Protein AF-A0A0F4NS79-F1 (afdb_monomer_lite)

Structure (mmCIF, N/CA/C/O backbone):
data_AF-A0A0F4NS79-F1
#
_entry.id   AF-A0A0F4NS79-F1
#
loop_
_atom_site.group_PDB
_atom_site.id
_atom_site.type_symbol
_atom_site.label_atom_id
_atom_site.label_alt_id
_atom_site.label_comp_id
_atom_site.label_asym_id
_atom_site.label_entity_id
_atom_site.label_seq_id
_atom_site.pdbx_PDB_ins_code
_atom_site.Cartn_x
_atom_site.Cartn_y
_atom_site.Cartn_z
_atom_site.occupancy
_atom_site.B_iso_or_equiv
_atom_site.auth_seq_id
_atom_site.auth_comp_id
_atom_site.auth_asym_id
_atom_site.auth_atom_id
_atom_site.pdbx_PDB_model_num
ATOM 1 N N . MET A 1 1 ? 14.782 31.191 -62.804 1.00 47.94 1 MET A N 1
ATOM 2 C CA . MET A 1 1 ? 14.617 31.563 -61.383 1.00 47.94 1 MET A CA 1
ATOM 3 C C . MET A 1 1 ? 13.372 30.869 -60.846 1.00 47.94 1 MET A C 1
ATOM 5 O O . MET A 1 1 ? 12.300 31.418 -61.008 1.00 47.94 1 MET A O 1
ATOM 9 N N . ASN A 1 2 ? 13.503 29.617 -60.384 1.00 48.50 2 ASN A N 1
ATOM 10 C CA . ASN A 1 2 ? 12.517 28.848 -59.584 1.00 48.50 2 ASN A CA 1
ATOM 11 C C . ASN A 1 2 ? 13.054 27.431 -59.257 1.00 48.50 2 ASN A C 1
ATOM 13 O O . ASN A 1 2 ? 12.298 26.477 -59.142 1.00 48.50 2 ASN A O 1
ATOM 17 N N . ALA A 1 3 ? 14.378 27.280 -59.140 1.00 52.72 3 ALA A N 1
ATOM 18 C CA . ALA A 1 3 ? 15.016 26.021 -58.736 1.00 52.72 3 ALA A CA 1
ATOM 19 C C . ALA A 1 3 ? 15.737 26.151 -57.381 1.00 52.72 3 ALA A C 1
ATOM 21 O O . ALA A 1 3 ? 15.906 25.169 -56.673 1.00 52.72 3 ALA A O 1
ATOM 22 N N . GLU A 1 4 ? 16.101 27.374 -56.979 1.00 49.00 4 GLU A N 1
ATOM 23 C CA . GLU A 1 4 ? 16.844 27.624 -55.736 1.00 49.00 4 GLU A CA 1
ATOM 24 C C . GLU A 1 4 ? 15.942 27.671 -54.489 1.00 49.00 4 GLU A C 1
ATOM 26 O O . GLU A 1 4 ? 16.381 27.346 -53.390 1.00 49.00 4 GLU A O 1
ATOM 31 N N . ILE A 1 5 ? 14.654 27.998 -54.656 1.00 48.66 5 ILE A N 1
ATOM 32 C CA . ILE A 1 5 ? 13.672 27.993 -53.557 1.00 48.66 5 ILE A CA 1
ATOM 33 C C . ILE A 1 5 ? 13.198 26.559 -53.250 1.00 48.66 5 ILE A C 1
ATOM 35 O O . ILE A 1 5 ? 12.925 26.238 -52.099 1.00 48.66 5 ILE A O 1
ATOM 39 N N . ILE A 1 6 ? 13.184 25.664 -54.248 1.00 48.34 6 ILE A N 1
ATOM 40 C CA . ILE A 1 6 ? 12.762 24.262 -54.071 1.00 48.34 6 ILE A CA 1
ATOM 41 C C . ILE A 1 6 ? 13.835 23.450 -53.327 1.00 48.34 6 ILE A C 1
ATOM 43 O O . ILE A 1 6 ? 13.496 22.628 -52.483 1.00 48.34 6 ILE A O 1
ATOM 47 N N . GLY A 1 7 ? 15.125 23.734 -53.549 1.00 45.41 7 GLY A N 1
ATOM 48 C CA . GLY A 1 7 ? 16.213 23.086 -52.803 1.00 45.41 7 GLY A CA 1
ATOM 49 C C . GLY A 1 7 ? 16.276 23.474 -51.320 1.00 45.41 7 GLY A C 1
ATOM 50 O O . GLY A 1 7 ? 16.777 22.702 -50.508 1.00 45.41 7 GLY A O 1
ATOM 51 N N . ARG A 1 8 ? 15.744 24.648 -50.951 1.00 47.03 8 ARG A N 1
ATOM 52 C CA . ARG A 1 8 ? 15.727 25.131 -49.561 1.00 47.03 8 ARG A CA 1
ATOM 53 C C . ARG A 1 8 ? 14.560 24.600 -48.732 1.00 47.03 8 ARG A C 1
ATOM 55 O O . ARG A 1 8 ? 14.703 24.541 -47.518 1.00 47.03 8 ARG A O 1
ATOM 62 N N . LEU A 1 9 ? 13.446 24.184 -49.348 1.00 44.66 9 LEU A N 1
ATOM 63 C CA . LEU A 1 9 ? 12.386 23.497 -48.600 1.00 44.66 9 LEU A CA 1
ATOM 64 C C . LEU A 1 9 ? 12.822 22.085 -48.199 1.00 44.66 9 LEU A C 1
ATOM 66 O O . LEU A 1 9 ? 12.659 21.728 -47.043 1.00 44.66 9 LEU A O 1
ATOM 70 N N . SER A 1 10 ? 13.435 21.309 -49.097 1.00 45.69 10 SER A N 1
ATOM 71 C CA . SER A 1 10 ? 13.824 19.922 -48.788 1.00 45.69 10 SER A CA 1
ATOM 72 C C . SER A 1 10 ? 14.936 19.796 -47.742 1.00 45.69 10 SER A C 1
ATOM 74 O O . SER A 1 10 ? 15.055 18.750 -47.123 1.00 45.69 10 SER A O 1
ATOM 76 N N . ALA A 1 11 ? 15.739 20.843 -47.533 1.00 48.69 11 ALA A N 1
ATOM 77 C CA . ALA A 1 11 ? 16.804 20.855 -46.527 1.00 48.69 11 ALA A CA 1
ATOM 78 C C . ALA A 1 11 ? 16.331 21.300 -45.130 1.00 48.69 11 ALA A C 1
ATOM 80 O O . ALA A 1 11 ? 17.112 21.250 -44.189 1.00 48.69 11 ALA A O 1
ATOM 81 N N . SER A 1 12 ? 15.081 21.760 -44.994 1.00 48.06 12 SER A N 1
ATOM 82 C CA . SER A 1 12 ? 14.551 22.311 -43.739 1.00 48.06 12 SER A CA 1
ATOM 83 C C . SER A 1 12 ? 13.579 21.371 -43.015 1.00 48.06 12 SER A C 1
ATOM 85 O O . SER A 1 12 ? 13.000 21.777 -42.014 1.00 48.06 12 SER A O 1
ATOM 87 N N . PHE A 1 13 ? 13.383 20.145 -43.517 1.00 49.94 13 PHE A N 1
ATOM 88 C CA . PHE A 1 13 ? 12.495 19.133 -42.924 1.00 49.94 13 PHE A CA 1
ATOM 89 C C . PHE A 1 13 ? 13.236 17.924 -42.324 1.00 49.94 13 PHE A C 1
ATOM 91 O O . PHE A 1 13 ? 12.576 17.003 -41.858 1.00 49.94 13 PHE A O 1
ATOM 98 N N . ASP A 1 14 ? 14.574 17.901 -42.338 1.00 49.81 14 ASP A N 1
ATOM 99 C CA . ASP A 1 14 ? 15.360 16.721 -41.927 1.00 49.81 14 ASP A CA 1
ATOM 100 C C . ASP A 1 14 ? 16.070 16.857 -40.561 1.00 49.81 14 ASP A C 1
ATOM 102 O O . ASP A 1 14 ? 16.723 15.907 -40.126 1.00 49.81 14 ASP A O 1
ATOM 106 N N . ASP A 1 15 ? 15.936 17.998 -39.868 1.00 50.78 15 ASP A N 1
ATOM 107 C CA . ASP A 1 15 ? 16.785 18.324 -38.701 1.00 50.78 15 ASP A CA 1
ATOM 108 C C . ASP A 1 15 ? 16.049 18.827 -37.438 1.00 50.78 15 ASP A C 1
ATOM 110 O O . ASP A 1 15 ? 16.691 19.223 -36.474 1.00 50.78 15 ASP A O 1
ATOM 114 N N . ASP A 1 16 ? 14.718 18.758 -37.384 1.00 50.16 16 ASP A N 1
ATOM 115 C CA . ASP A 1 16 ? 13.951 19.012 -36.152 1.00 50.16 16 ASP A CA 1
ATOM 116 C C . ASP A 1 16 ? 13.179 17.726 -35.803 1.00 50.16 16 ASP A C 1
ATOM 118 O O . ASP A 1 16 ? 12.503 17.167 -36.661 1.00 50.16 16 ASP A O 1
ATOM 122 N N . ASP A 1 17 ? 13.319 17.237 -34.566 1.00 52.06 17 ASP A N 1
ATOM 123 C CA . ASP A 1 17 ? 12.700 16.022 -33.987 1.00 52.06 17 ASP A CA 1
ATOM 124 C C . ASP A 1 17 ? 13.390 14.653 -34.171 1.00 52.06 17 ASP A C 1
ATOM 126 O O . ASP A 1 17 ? 12.767 13.603 -33.993 1.00 52.06 17 ASP A O 1
ATOM 130 N N . LYS A 1 18 ? 14.713 14.596 -34.359 1.00 54.66 18 LYS A N 1
ATOM 131 C CA . LYS A 1 18 ? 15.454 13.444 -33.804 1.00 54.66 18 LYS A CA 1
ATOM 132 C C . LYS A 1 18 ? 15.756 13.756 -32.346 1.00 54.66 18 LYS A C 1
ATOM 134 O O . LYS A 1 18 ? 16.845 14.225 -32.036 1.00 54.66 18 LYS A O 1
ATOM 139 N N . GLN A 1 19 ? 14.779 13.539 -31.460 1.00 55.34 19 GLN A N 1
ATOM 140 C CA . GLN A 1 19 ? 15.089 13.473 -30.032 1.00 55.34 19 GLN A CA 1
ATOM 141 C C . GLN A 1 19 ? 16.190 12.431 -29.864 1.00 55.34 19 GLN A C 1
ATOM 143 O O . GLN A 1 19 ? 16.008 11.259 -30.203 1.00 55.34 19 GLN A O 1
ATOM 148 N N . ASP A 1 20 ? 17.361 12.900 -29.451 1.00 60.94 20 ASP A N 1
ATOM 149 C CA . ASP A 1 20 ? 18.531 12.064 -29.312 1.00 60.94 20 ASP A CA 1
ATOM 150 C C . ASP A 1 20 ? 18.251 11.059 -28.188 1.00 60.94 20 ASP A C 1
ATOM 152 O O . ASP A 1 20 ? 18.148 11.403 -27.011 1.00 60.94 20 ASP A O 1
ATOM 156 N N . LEU A 1 21 ? 18.045 9.796 -28.568 1.00 63.62 21 LEU A N 1
ATOM 157 C CA . LEU A 1 21 ? 17.770 8.712 -27.628 1.00 63.62 21 LEU A CA 1
ATOM 158 C C . LEU A 1 21 ? 18.975 8.427 -26.709 1.00 63.62 21 LEU A C 1
ATOM 160 O O . LEU A 1 21 ? 18.857 7.569 -25.838 1.00 63.62 21 LEU A O 1
ATOM 164 N N . SER A 1 22 ? 20.119 9.111 -26.878 1.00 66.12 22 SER A N 1
ATOM 165 C CA . SER A 1 22 ? 21.273 8.992 -25.978 1.00 66.12 22 SER A CA 1
ATOM 166 C C . SER A 1 22 ? 21.039 9.561 -24.578 1.00 66.12 22 SER A C 1
ATOM 168 O O . SER A 1 22 ? 21.713 9.120 -23.650 1.00 66.12 22 SER A O 1
ATOM 170 N N . ASP A 1 23 ? 20.062 10.457 -24.397 1.00 75.44 23 ASP A N 1
ATOM 171 C CA . ASP A 1 23 ? 19.640 10.948 -23.076 1.00 75.44 23 ASP A CA 1
ATOM 172 C C . ASP A 1 23 ? 18.635 10.009 -22.379 1.00 75.44 23 ASP A C 1
ATOM 174 O O . ASP A 1 23 ? 18.301 10.204 -21.207 1.00 75.44 23 ASP A O 1
ATOM 178 N N . PHE A 1 24 ? 18.146 8.969 -23.067 1.00 84.25 24 PHE A N 1
ATOM 179 C CA . PHE A 1 24 ? 17.247 7.989 -22.463 1.00 84.25 24 PHE A CA 1
ATOM 180 C C . PHE A 1 24 ? 18.031 6.865 -21.772 1.00 84.25 24 PHE A C 1
ATOM 182 O O . PHE A 1 24 ? 18.994 6.338 -22.333 1.00 84.25 24 PHE A O 1
ATOM 189 N N . PRO A 1 25 ? 17.595 6.433 -20.574 1.00 86.19 25 PRO A N 1
ATOM 190 C CA . PRO A 1 25 ? 18.219 5.313 -19.887 1.00 86.19 25 PRO A CA 1
ATOM 191 C C . PRO A 1 25 ? 18.126 4.044 -20.735 1.00 86.19 25 PRO A C 1
ATOM 193 O O . PRO A 1 25 ? 17.107 3.756 -21.371 1.00 86.19 25 PRO A O 1
ATOM 196 N N . THR A 1 26 ? 19.180 3.237 -20.696 1.00 92.06 26 THR A N 1
ATOM 197 C CA . THR A 1 26 ? 19.175 1.913 -21.316 1.00 92.06 26 THR A CA 1
ATOM 198 C C . THR A 1 26 ? 18.095 1.025 -20.693 1.00 92.06 26 THR A C 1
ATOM 200 O O . THR A 1 26 ? 17.663 1.221 -19.557 1.00 92.06 26 THR A O 1
ATOM 203 N N . ALA A 1 27 ? 17.675 -0.026 -21.402 1.00 92.12 27 ALA A N 1
ATOM 204 C CA . ALA A 1 27 ? 16.677 -0.963 -20.880 1.00 92.12 27 ALA A CA 1
ATOM 205 C C . ALA A 1 27 ? 17.089 -1.608 -19.538 1.00 92.12 27 ALA A C 1
ATOM 207 O O . ALA A 1 27 ? 16.232 -1.940 -18.718 1.00 92.12 27 ALA A O 1
ATOM 208 N N . GLU A 1 28 ? 18.390 -1.799 -19.304 1.00 92.62 28 GLU A N 1
ATOM 209 C CA . GLU A 1 28 ? 18.909 -2.301 -18.029 1.00 92.62 28 GLU A CA 1
ATOM 210 C C . GLU A 1 28 ? 18.804 -1.249 -16.916 1.00 92.62 28 GLU A C 1
ATOM 212 O O . GLU A 1 28 ? 18.359 -1.562 -15.809 1.00 92.62 28 GLU A O 1
ATOM 217 N N . GLU A 1 29 ? 19.129 0.009 -17.217 1.00 91.62 29 GLU A N 1
ATOM 218 C CA . GLU A 1 29 ? 18.949 1.126 -16.287 1.00 91.62 29 GLU A CA 1
ATOM 219 C C . GLU A 1 29 ? 17.478 1.326 -15.932 1.00 91.62 29 GLU A C 1
ATOM 221 O O . GLU A 1 29 ? 17.160 1.419 -14.750 1.00 91.62 29 GLU A O 1
ATOM 226 N N . VAL A 1 30 ? 16.566 1.286 -16.908 1.00 92.25 30 VAL A N 1
ATOM 227 C CA . VAL A 1 30 ? 15.117 1.373 -16.664 1.00 92.25 30 VAL A CA 1
ATOM 228 C C . VAL A 1 30 ? 14.656 0.279 -15.702 1.00 92.25 30 VAL A C 1
ATOM 230 O O . VAL A 1 30 ? 13.931 0.570 -14.753 1.00 92.25 30 VAL A O 1
ATOM 233 N N . LYS A 1 31 ? 15.106 -0.970 -15.882 1.00 90.62 31 LYS A N 1
ATOM 234 C CA . LYS A 1 31 ? 14.768 -2.073 -14.963 1.00 90.62 31 LYS A CA 1
ATOM 235 C C . LYS A 1 31 ? 15.281 -1.818 -13.547 1.00 90.62 31 LYS A C 1
ATOM 237 O O . LYS A 1 31 ? 14.563 -2.068 -12.578 1.00 90.62 31 LYS A O 1
ATOM 242 N N . ASN A 1 32 ? 16.504 -1.311 -13.415 1.00 92.19 32 ASN A N 1
ATOM 243 C CA . ASN A 1 32 ? 17.083 -0.981 -12.116 1.00 92.19 32 ASN A CA 1
ATOM 244 C C . ASN A 1 32 ? 16.358 0.188 -11.441 1.00 92.19 32 ASN A C 1
ATOM 246 O O . ASN A 1 32 ? 16.041 0.092 -10.255 1.00 92.19 32 ASN A O 1
ATOM 250 N N . ILE A 1 33 ? 16.046 1.247 -12.192 1.00 91.88 33 ILE A N 1
ATOM 251 C CA . ILE A 1 33 ? 15.261 2.392 -11.722 1.00 91.88 33 ILE A CA 1
ATOM 252 C C . ILE A 1 33 ? 13.888 1.908 -11.261 1.00 91.88 33 ILE A C 1
ATOM 254 O O . ILE A 1 33 ? 13.516 2.168 -10.122 1.00 91.88 33 ILE A O 1
ATOM 258 N N . ALA A 1 34 ? 13.177 1.136 -12.085 1.00 90.62 34 ALA A N 1
ATOM 259 C CA . ALA A 1 34 ? 11.860 0.603 -11.750 1.00 90.62 34 ALA A CA 1
ATOM 260 C C . ALA A 1 34 ? 11.887 -0.225 -10.457 1.00 90.62 34 ALA A C 1
ATOM 262 O O . ALA A 1 34 ? 11.038 -0.036 -9.590 1.00 90.62 34 ALA A O 1
ATOM 263 N N . ARG A 1 35 ? 12.891 -1.094 -10.279 1.00 89.50 35 ARG A N 1
ATOM 264 C CA . ARG A 1 35 ? 13.056 -1.887 -9.051 1.00 89.50 35 ARG A CA 1
ATOM 265 C C . ARG A 1 35 ? 13.238 -1.006 -7.812 1.00 89.50 35 ARG A C 1
ATOM 267 O O . ARG A 1 35 ? 12.605 -1.257 -6.792 1.00 89.50 35 ARG A O 1
ATOM 274 N N . VAL A 1 36 ? 14.099 0.010 -7.890 1.00 92.31 36 VAL A N 1
ATOM 275 C CA . VAL A 1 36 ? 14.351 0.937 -6.772 1.00 92.31 36 VAL A CA 1
ATOM 276 C C . VAL A 1 36 ? 13.119 1.790 -6.478 1.00 92.31 36 VAL A C 1
ATOM 278 O O . VAL A 1 36 ? 12.777 1.996 -5.318 1.00 92.31 36 VAL A O 1
ATOM 281 N N . VAL A 1 37 ? 12.434 2.271 -7.514 1.00 92.25 37 VAL A N 1
ATOM 282 C CA . VAL A 1 37 ? 11.219 3.079 -7.371 1.00 92.25 37 VAL A CA 1
ATOM 283 C C . VAL A 1 37 ? 10.104 2.268 -6.715 1.00 92.25 37 VAL A C 1
ATOM 285 O O . VAL A 1 37 ? 9.488 2.772 -5.786 1.00 92.25 37 VAL A O 1
ATOM 288 N N . LYS A 1 38 ? 9.900 1.001 -7.093 1.00 92.38 38 LYS A N 1
ATOM 289 C CA . LYS A 1 38 ? 8.896 0.123 -6.460 1.00 92.38 38 LYS A CA 1
ATOM 290 C C . LYS A 1 38 ? 9.129 -0.055 -4.962 1.00 92.38 38 LYS A C 1
ATOM 292 O O . LYS A 1 38 ? 8.183 0.009 -4.186 1.00 92.38 38 LYS A O 1
ATOM 297 N N . GLN A 1 39 ? 10.388 -0.195 -4.544 1.00 93.00 39 GLN A N 1
ATOM 298 C CA . GLN A 1 39 ? 10.731 -0.223 -3.121 1.00 93.00 39 GLN A CA 1
ATOM 299 C C . GLN A 1 39 ? 10.350 1.092 -2.422 1.00 93.00 39 GLN A C 1
ATOM 301 O O . GLN A 1 39 ? 9.722 1.062 -1.368 1.00 93.00 39 GLN A O 1
ATOM 306 N N . LYS A 1 40 ? 10.655 2.237 -3.041 1.00 94.88 40 LYS A N 1
ATOM 307 C CA . LYS A 1 40 ? 10.288 3.553 -2.500 1.00 94.88 40 LYS A CA 1
ATOM 308 C C . LYS A 1 40 ? 8.779 3.780 -2.436 1.00 94.88 40 LYS A C 1
ATOM 310 O O . LYS A 1 40 ? 8.322 4.441 -1.513 1.00 94.88 40 LYS A O 1
ATOM 315 N N . ILE A 1 41 ? 8.016 3.253 -3.395 1.00 96.19 41 ILE A N 1
ATOM 316 C CA . ILE A 1 41 ? 6.548 3.313 -3.373 1.00 96.19 41 ILE A CA 1
ATOM 317 C C . ILE A 1 41 ? 6.020 2.544 -2.159 1.00 96.19 41 ILE A C 1
ATOM 319 O O . ILE A 1 41 ? 5.200 3.078 -1.420 1.00 96.19 41 ILE A O 1
ATOM 323 N N . ALA A 1 42 ? 6.531 1.336 -1.899 1.00 96.62 42 ALA A N 1
ATOM 324 C CA . ALA A 1 42 ? 6.133 0.561 -0.723 1.00 96.62 42 ALA A CA 1
ATOM 325 C C . ALA A 1 42 ? 6.417 1.316 0.592 1.00 96.62 42 ALA A C 1
ATOM 327 O O . ALA A 1 42 ? 5.565 1.363 1.480 1.00 96.62 42 ALA A O 1
ATOM 328 N N . GLU A 1 43 ? 7.586 1.958 0.700 1.00 97.12 43 GLU A N 1
ATOM 329 C CA . GLU A 1 43 ? 7.938 2.815 1.843 1.00 97.12 43 GLU A CA 1
ATOM 330 C C . GLU A 1 43 ? 6.992 4.024 1.968 1.00 97.12 43 GLU A C 1
ATOM 332 O O . GLU A 1 43 ? 6.483 4.301 3.053 1.00 97.12 43 GLU A O 1
ATOM 337 N N . ALA A 1 44 ? 6.689 4.702 0.858 1.00 97.44 44 ALA A N 1
ATOM 338 C CA . ALA A 1 44 ? 5.799 5.861 0.842 1.00 97.44 44 ALA A CA 1
ATOM 339 C C . ALA A 1 44 ? 4.355 5.507 1.237 1.00 97.44 44 ALA A C 1
ATOM 341 O O . ALA A 1 44 ? 3.737 6.233 2.016 1.00 97.44 44 ALA A O 1
ATOM 342 N N . ILE A 1 45 ? 3.830 4.371 0.766 1.00 98.06 45 ILE A N 1
ATOM 343 C CA . ILE A 1 45 ? 2.511 3.863 1.170 1.00 98.06 45 ILE A CA 1
ATOM 344 C C . ILE A 1 45 ? 2.482 3.595 2.674 1.00 98.06 45 ILE A C 1
ATOM 346 O O . ILE A 1 45 ? 1.506 3.933 3.350 1.00 98.06 45 ILE A O 1
ATOM 350 N N . TYR A 1 46 ? 3.548 3.009 3.221 1.00 97.81 46 TYR A N 1
ATOM 351 C CA . TYR A 1 46 ? 3.644 2.755 4.653 1.00 97.81 46 TYR A CA 1
ATOM 352 C C . TYR A 1 46 ? 3.608 4.059 5.465 1.00 97.81 46 TYR A C 1
ATOM 354 O O . TYR A 1 46 ? 2.819 4.182 6.407 1.00 97.81 46 TYR A O 1
ATOM 362 N N . ASP A 1 47 ? 4.395 5.064 5.076 1.00 97.81 47 ASP A N 1
ATOM 363 C CA . ASP A 1 47 ? 4.399 6.374 5.736 1.00 97.81 47 ASP A CA 1
ATOM 364 C C . ASP A 1 47 ? 3.031 7.071 5.650 1.00 97.81 47 ASP A C 1
ATOM 366 O O . ASP A 1 47 ? 2.517 7.557 6.666 1.00 97.81 47 ASP A O 1
ATOM 370 N N . LEU A 1 48 ? 2.394 7.049 4.474 1.00 97.62 48 LEU A N 1
ATOM 371 C CA . LEU A 1 48 ? 1.053 7.598 4.256 1.00 97.62 48 LEU A CA 1
ATOM 372 C C . LEU A 1 48 ? 0.000 6.906 5.131 1.00 97.62 48 LEU A C 1
ATOM 374 O O . LEU A 1 48 ? -0.878 7.553 5.712 1.00 97.62 48 LEU A O 1
ATOM 378 N N . THR A 1 49 ? 0.114 5.589 5.284 1.00 97.81 49 THR A N 1
ATOM 379 C CA . THR A 1 49 ? -0.753 4.789 6.155 1.00 97.81 49 THR A CA 1
ATOM 380 C C .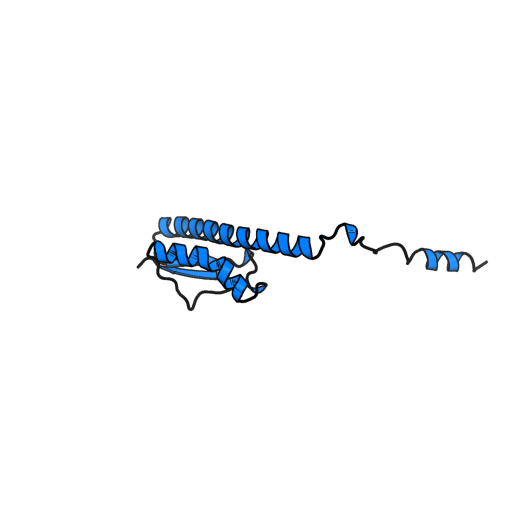 THR A 1 49 ? -0.623 5.230 7.606 1.00 97.81 49 THR A C 1
ATOM 382 O O . THR A 1 49 ? -1.631 5.458 8.281 1.00 97.81 49 THR A O 1
ATOM 385 N N . LEU A 1 50 ? 0.607 5.409 8.096 1.00 96.75 50 LEU A N 1
ATOM 386 C CA . LEU A 1 50 ? 0.851 5.878 9.459 1.00 96.75 50 LEU A CA 1
ATOM 387 C C . LEU A 1 50 ? 0.343 7.304 9.680 1.00 96.75 50 LEU A C 1
ATOM 389 O O . LEU A 1 50 ? -0.194 7.601 10.751 1.00 96.75 50 LEU A O 1
ATOM 393 N N . GLU A 1 51 ? 0.496 8.192 8.700 1.00 97.00 51 GLU A N 1
ATOM 394 C CA . GLU A 1 51 ? -0.056 9.544 8.772 1.00 97.00 51 GLU A CA 1
ATOM 395 C C . GLU A 1 51 ? -1.587 9.518 8.859 1.00 97.00 51 GLU A C 1
ATOM 397 O O . GLU A 1 51 ? -2.174 10.133 9.760 1.00 97.00 51 GLU A O 1
ATOM 402 N N . THR A 1 52 ? -2.223 8.750 7.976 1.00 95.69 52 THR A N 1
ATOM 403 C CA . THR A 1 52 ? -3.678 8.576 7.918 1.00 95.69 52 THR A CA 1
ATOM 404 C C . THR A 1 52 ? -4.211 8.044 9.241 1.00 95.69 52 THR A C 1
ATOM 406 O O . THR A 1 52 ? -5.127 8.622 9.829 1.00 95.69 52 THR A O 1
ATOM 409 N N . LEU A 1 53 ? -3.573 7.006 9.772 1.00 95.44 53 LEU A N 1
ATOM 410 C CA . LEU A 1 53 ? -3.890 6.399 11.056 1.00 95.44 53 LEU A CA 1
ATOM 411 C C . LEU A 1 53 ? -3.762 7.413 12.199 1.00 95.44 53 LEU A C 1
ATOM 413 O O . LEU A 1 53 ? -4.703 7.599 12.968 1.00 95.44 53 LEU A O 1
ATOM 417 N N . ARG A 1 54 ? -2.651 8.156 12.284 1.00 95.56 54 ARG A N 1
ATOM 418 C CA . ARG A 1 54 ? -2.457 9.197 13.313 1.00 95.56 54 ARG A CA 1
ATOM 419 C C . ARG A 1 54 ? -3.529 10.281 13.246 1.00 95.56 54 ARG A C 1
ATOM 421 O O . ARG A 1 54 ? -3.972 10.760 14.290 1.00 95.56 54 ARG A O 1
ATOM 428 N N . LYS A 1 55 ? -3.923 10.700 12.043 1.00 96.31 55 LYS A N 1
ATOM 429 C CA . LYS A 1 55 ? -4.964 11.713 11.834 1.00 96.31 55 LYS A CA 1
ATOM 430 C C . LYS A 1 55 ? -6.336 11.194 12.265 1.00 96.31 55 LYS A C 1
ATOM 432 O O . LYS A 1 55 ? -7.027 11.874 13.014 1.00 96.31 55 LYS A O 1
ATOM 437 N N . GLN A 1 56 ? -6.699 9.991 11.835 1.00 96.19 56 GLN A N 1
ATOM 438 C CA . GLN A 1 56 ? -7.991 9.355 12.104 1.00 96.19 56 GLN A CA 1
ATOM 439 C C . GLN A 1 56 ? -8.157 8.992 13.591 1.00 96.19 56 GLN A C 1
ATOM 441 O O . GLN A 1 56 ? -9.197 9.282 14.181 1.00 96.19 56 GLN A O 1
ATOM 446 N N . ILE A 1 57 ? -7.105 8.482 14.247 1.00 95.31 57 ILE A N 1
ATOM 447 C CA . ILE A 1 57 ? -7.114 8.196 15.694 1.00 95.31 57 ILE A CA 1
ATOM 448 C C . ILE A 1 57 ? -7.349 9.466 16.512 1.00 95.31 57 ILE A C 1
ATOM 450 O O . ILE A 1 57 ? -8.129 9.450 17.462 1.00 95.31 57 ILE A O 1
ATOM 454 N N . LYS A 1 58 ? -6.726 10.594 16.142 1.00 95.69 58 LYS A N 1
ATOM 455 C CA . LYS A 1 58 ? -6.951 11.884 16.825 1.00 95.69 58 LYS A CA 1
ATOM 456 C C . LYS A 1 58 ? -8.407 12.350 16.759 1.00 95.69 58 LYS A C 1
ATOM 458 O O . LYS A 1 58 ? -8.819 13.145 17.598 1.00 95.69 58 LYS A O 1
ATOM 463 N N . LEU A 1 59 ? -9.165 11.868 15.778 1.00 95.06 59 LEU A N 1
ATOM 464 C CA . LEU A 1 59 ? -10.588 12.149 15.605 1.00 95.06 59 LEU A CA 1
ATOM 465 C C . LEU A 1 59 ? -11.489 11.091 16.271 1.00 95.06 59 LEU A C 1
ATOM 467 O O . LEU A 1 59 ? -12.707 11.240 16.255 1.00 95.06 59 LEU A O 1
ATOM 471 N N . GLY A 1 60 ? -10.912 10.050 16.882 1.00 94.88 60 GLY A N 1
ATOM 472 C CA . GLY A 1 60 ? -11.647 8.970 17.543 1.00 94.88 60 GLY A CA 1
ATOM 473 C C . GLY A 1 60 ? -12.160 7.881 16.597 1.00 94.88 60 GLY A C 1
ATOM 474 O O . GLY A 1 60 ? -13.037 7.113 16.985 1.00 94.88 60 GLY A O 1
ATOM 475 N N . HIS A 1 61 ? -11.647 7.806 15.365 1.00 96.25 61 HIS A N 1
ATOM 476 C CA . HIS A 1 61 ? -12.016 6.749 14.425 1.00 96.25 61 HIS A CA 1
ATOM 477 C C . HIS A 1 61 ? -11.267 5.442 14.718 1.00 96.25 61 HIS A C 1
ATOM 479 O O . HIS A 1 61 ? -10.078 5.453 15.035 1.00 96.25 61 HIS A O 1
ATOM 485 N N . THR A 1 62 ? -11.970 4.318 14.565 1.00 95.50 62 THR A N 1
ATOM 486 C CA . THR A 1 62 ? -11.424 2.951 14.659 1.00 95.50 62 THR A CA 1
ATOM 487 C C . THR A 1 62 ? -11.377 2.236 13.310 1.00 95.50 62 THR A C 1
ATOM 489 O O . THR A 1 62 ? -10.797 1.161 13.210 1.00 95.50 62 THR A O 1
ATOM 492 N N . ARG A 1 63 ? -11.968 2.837 12.271 1.00 96.25 63 ARG A N 1
ATOM 493 C CA . ARG A 1 63 ? -11.959 2.353 10.888 1.00 96.25 63 ARG A CA 1
ATOM 494 C C . ARG A 1 63 ? -11.172 3.315 10.023 1.00 96.25 63 ARG A C 1
ATOM 496 O O . ARG A 1 63 ? -11.344 4.528 10.139 1.00 96.25 63 ARG A O 1
ATOM 503 N N . PHE A 1 64 ? -10.351 2.765 9.145 1.00 96.69 64 PHE A N 1
ATOM 504 C CA . PHE A 1 64 ? -9.380 3.508 8.364 1.00 96.69 64 PHE A CA 1
ATOM 505 C C . PHE A 1 64 ? -9.504 3.130 6.893 1.00 96.69 64 PHE A C 1
ATOM 507 O O . PHE A 1 64 ? -9.715 1.967 6.555 1.00 96.69 64 PHE A O 1
ATOM 514 N N . PHE A 1 65 ? -9.351 4.133 6.036 1.00 96.56 65 PHE A N 1
ATOM 515 C CA . PHE A 1 65 ? -9.226 3.984 4.593 1.00 96.56 65 PHE A CA 1
ATOM 516 C C . PHE A 1 65 ? -8.036 4.829 4.161 1.00 96.56 65 PHE A C 1
ATOM 518 O O . PHE A 1 65 ? -7.965 6.010 4.516 1.00 96.56 65 PHE A O 1
ATOM 525 N N . VAL A 1 66 ? -7.095 4.209 3.460 1.00 97.75 66 VAL A N 1
ATOM 526 C CA . VAL A 1 66 ? -5.900 4.867 2.932 1.00 97.75 66 VAL A CA 1
ATOM 527 C C . VAL A 1 66 ? -6.090 5.004 1.434 1.00 97.75 66 VAL A C 1
ATOM 529 O O . VAL A 1 66 ? -6.298 4.004 0.751 1.00 97.75 66 VAL A O 1
ATOM 532 N N . ASP A 1 67 ? -6.053 6.243 0.956 1.00 97.31 67 ASP A N 1
ATOM 533 C CA . ASP A 1 67 ? -6.014 6.558 -0.469 1.00 97.31 67 ASP A CA 1
ATOM 534 C C . ASP A 1 67 ? -4.567 6.422 -0.950 1.00 97.31 67 ASP A C 1
ATOM 536 O O . ASP A 1 67 ? -3.666 6.995 -0.345 1.00 97.31 67 ASP A O 1
ATOM 540 N N . VAL A 1 68 ? -4.345 5.615 -1.981 1.00 97.19 68 VAL A N 1
ATOM 541 C CA . VAL A 1 68 ? -3.042 5.366 -2.617 1.00 97.19 68 VAL A CA 1
ATOM 542 C C . VAL A 1 68 ? -3.091 5.643 -4.123 1.00 97.19 68 VAL A C 1
ATOM 544 O O . VAL A 1 68 ? -2.171 5.270 -4.850 1.00 97.19 68 VAL A O 1
ATOM 547 N N . SER A 1 69 ? -4.138 6.327 -4.593 1.00 96.12 69 SER A N 1
ATOM 548 C CA . SER A 1 69 ? -4.375 6.612 -6.014 1.00 96.12 69 SER A CA 1
ATOM 549 C C . SER A 1 69 ? -3.233 7.406 -6.664 1.00 96.12 69 SER A C 1
ATOM 551 O O . SER A 1 69 ? -2.934 7.237 -7.845 1.00 96.12 69 SER A O 1
ATOM 553 N N . GLU A 1 70 ? -2.510 8.216 -5.882 1.00 94.62 70 GLU A N 1
ATOM 554 C CA . GLU A 1 70 ? -1.336 8.961 -6.351 1.00 94.62 70 GLU A CA 1
ATOM 555 C C . GLU A 1 70 ? -0.178 8.068 -6.831 1.00 94.62 70 GLU A C 1
ATOM 557 O O . GLU A 1 70 ? 0.652 8.519 -7.622 1.00 94.62 70 GLU A O 1
ATOM 562 N N . PHE A 1 71 ? -0.123 6.806 -6.390 1.00 95.00 71 PHE A N 1
ATOM 563 C CA . PHE A 1 71 ? 0.936 5.864 -6.762 1.00 95.00 71 PHE A CA 1
ATOM 564 C C . PHE A 1 71 ? 0.642 5.084 -8.047 1.00 95.00 71 PHE A C 1
ATOM 566 O O . PHE A 1 71 ? 1.520 4.353 -8.507 1.00 95.00 71 PHE A O 1
ATOM 573 N N . GLN A 1 72 ? -0.552 5.250 -8.627 1.00 94.44 72 GLN A N 1
ATOM 574 C CA . GLN A 1 72 ? -0.977 4.626 -9.885 1.00 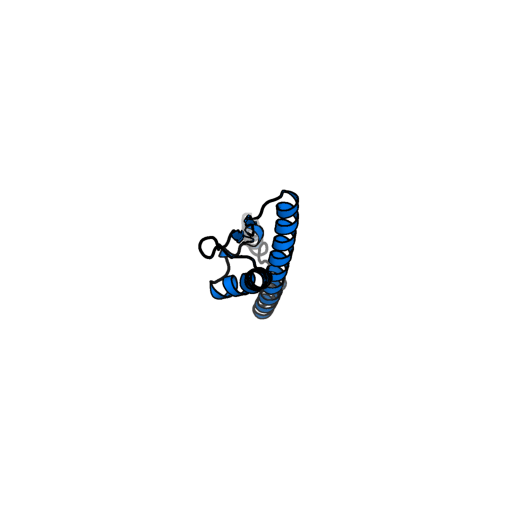94.44 72 GLN A CA 1
ATOM 575 C C . GLN A 1 72 ? -0.705 3.112 -9.929 1.00 94.44 72 GLN A C 1
ATOM 577 O O . GLN A 1 72 ? -0.079 2.589 -10.860 1.00 94.44 72 GLN A O 1
ATOM 582 N N . LEU A 1 73 ? -1.113 2.400 -8.874 1.00 95.25 73 LEU A N 1
ATOM 583 C CA . LEU A 1 73 ? -0.806 0.979 -8.708 1.00 95.25 73 LEU A CA 1
ATOM 584 C C . LEU A 1 73 ? -1.492 0.093 -9.761 1.00 95.25 73 LEU A C 1
ATOM 586 O O . LEU A 1 73 ? -1.059 -1.036 -9.969 1.00 95.25 73 LEU A O 1
ATOM 590 N N . GLU A 1 74 ? -2.497 0.604 -10.475 1.00 94.75 74 GLU A N 1
ATOM 591 C CA . GLU A 1 74 ? -3.162 -0.059 -11.602 1.00 94.75 74 GLU A CA 1
ATOM 592 C C . GLU A 1 74 ? -2.236 -0.301 -12.804 1.00 94.75 74 GLU A C 1
ATOM 594 O O . GLU A 1 74 ? -2.566 -1.081 -13.697 1.00 94.75 74 GLU A O 1
ATOM 599 N N . LEU A 1 75 ? -1.083 0.374 -12.845 1.00 93.81 75 LEU A N 1
ATOM 600 C CA . LEU A 1 75 ? -0.058 0.182 -13.871 1.00 93.81 75 LEU A CA 1
ATOM 601 C C . LEU A 1 75 ? 0.890 -0.986 -13.559 1.00 93.81 75 LEU A C 1
ATOM 603 O O . LEU A 1 75 ? 1.714 -1.343 -14.405 1.00 93.81 75 LEU A O 1
ATOM 607 N N . LEU A 1 76 ? 0.815 -1.550 -12.352 1.00 94.44 76 LEU A N 1
ATOM 608 C CA . LEU A 1 76 ? 1.591 -2.714 -11.938 1.00 94.44 76 LEU A CA 1
ATOM 609 C C . LEU A 1 76 ? 0.867 -4.003 -12.332 1.00 94.44 76 LEU A C 1
ATOM 611 O O . LEU A 1 76 ? -0.361 -4.055 -12.358 1.00 94.44 76 LEU A O 1
ATOM 615 N N . ASP A 1 77 ? 1.628 -5.059 -12.619 1.00 95.31 77 ASP A N 1
ATOM 616 C CA . ASP A 1 77 ? 1.035 -6.395 -12.674 1.00 95.31 77 ASP A CA 1
ATOM 617 C C . ASP A 1 77 ? 0.675 -6.891 -11.267 1.00 95.31 77 ASP A C 1
ATOM 619 O O . ASP A 1 77 ? 1.222 -6.407 -10.274 1.00 95.31 77 ASP A O 1
ATOM 623 N N . ASP A 1 78 ? -0.217 -7.879 -11.183 1.00 93.81 78 ASP A N 1
ATOM 624 C CA . ASP A 1 78 ? -0.739 -8.403 -9.915 1.00 93.81 78 ASP A CA 1
ATOM 625 C C . ASP A 1 78 ? 0.373 -8.766 -8.913 1.00 93.81 78 ASP A C 1
ATOM 627 O O . ASP A 1 78 ? 0.301 -8.416 -7.737 1.00 93.81 78 ASP A O 1
ATOM 631 N N . ALA A 1 79 ? 1.461 -9.398 -9.372 1.00 94.88 79 ALA A N 1
ATOM 632 C CA . ALA A 1 79 ? 2.543 -9.807 -8.480 1.00 94.88 79 ALA A CA 1
ATOM 633 C C . ALA A 1 79 ? 3.361 -8.612 -7.966 1.00 94.88 79 ALA A C 1
ATOM 635 O O . ALA A 1 79 ? 3.967 -8.677 -6.893 1.00 94.88 79 ALA A O 1
ATOM 636 N N . GLU A 1 80 ? 3.436 -7.532 -8.736 1.00 94.44 80 GLU A N 1
ATOM 637 C CA . GLU A 1 80 ? 4.087 -6.290 -8.332 1.00 94.44 80 GLU A CA 1
ATOM 638 C C . GLU A 1 80 ? 3.204 -5.451 -7.416 1.00 94.44 80 GLU A C 1
ATOM 640 O O . GLU A 1 80 ? 3.715 -4.906 -6.436 1.00 94.44 80 GLU A O 1
ATOM 645 N N . PHE A 1 81 ? 1.900 -5.411 -7.688 1.00 95.75 81 PHE A N 1
ATOM 646 C CA . PHE A 1 81 ? 0.890 -4.824 -6.816 1.00 95.75 81 PHE A CA 1
ATOM 647 C C . PHE A 1 81 ? 0.953 -5.439 -5.413 1.00 95.75 81 PHE A C 1
ATOM 649 O O . PHE A 1 81 ? 1.162 -4.722 -4.429 1.00 95.75 81 PHE A O 1
ATOM 656 N N . ASP A 1 82 ? 0.893 -6.772 -5.331 1.00 94.81 82 ASP A N 1
ATOM 657 C CA . ASP A 1 82 ? 0.970 -7.503 -4.065 1.00 94.81 82 ASP A CA 1
ATOM 658 C C . ASP A 1 82 ? 2.273 -7.193 -3.321 1.00 94.81 82 ASP A C 1
ATOM 660 O O . ASP A 1 82 ? 2.256 -6.851 -2.141 1.00 94.81 82 ASP A O 1
ATOM 664 N N . ARG A 1 83 ? 3.421 -7.225 -4.011 1.00 95.12 83 ARG A N 1
ATOM 665 C CA . ARG A 1 83 ? 4.734 -6.942 -3.397 1.00 95.12 83 ARG A CA 1
ATOM 666 C C . ARG A 1 83 ? 4.854 -5.538 -2.817 1.00 95.12 83 ARG A C 1
ATOM 668 O O . ARG A 1 83 ? 5.607 -5.346 -1.864 1.00 95.12 83 ARG A O 1
ATOM 675 N N . VAL A 1 84 ? 4.190 -4.557 -3.420 1.00 96.31 84 VAL A N 1
ATOM 676 C CA . VAL A 1 84 ? 4.245 -3.161 -2.976 1.00 96.31 84 VAL A CA 1
ATOM 677 C C . VAL A 1 84 ? 3.365 -2.942 -1.741 1.00 96.31 84 VAL A C 1
ATOM 679 O O . VAL A 1 84 ? 3.771 -2.216 -0.833 1.00 96.31 84 VAL A O 1
ATOM 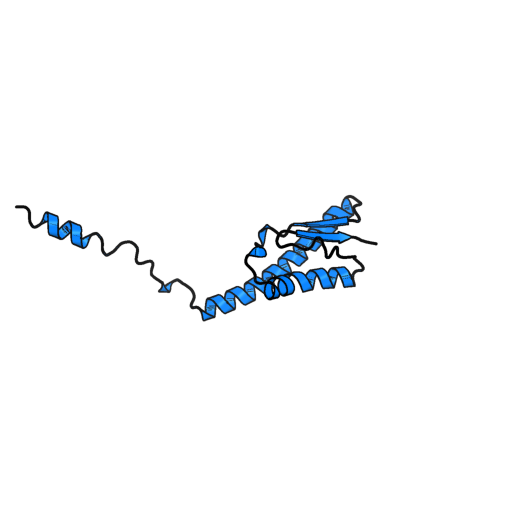682 N N . LEU A 1 85 ? 2.199 -3.592 -1.663 1.00 96.44 85 LEU A N 1
ATOM 683 C CA . LEU A 1 85 ? 1.263 -3.440 -0.541 1.00 96.44 85 LEU A CA 1
ATOM 684 C C . LEU A 1 85 ? 1.529 -4.387 0.635 1.00 96.44 85 LEU A C 1
ATOM 686 O O . LEU A 1 85 ? 1.296 -4.007 1.788 1.00 96.44 85 LEU A O 1
ATOM 690 N N . GLU A 1 86 ? 2.030 -5.596 0.375 1.00 96.31 86 GLU A N 1
ATOM 691 C CA . GLU A 1 86 ? 2.242 -6.651 1.374 1.00 96.31 86 GLU A CA 1
ATOM 692 C C . GLU A 1 86 ? 3.004 -6.179 2.625 1.00 96.31 86 GLU A C 1
ATOM 694 O O . GLU A 1 86 ? 2.553 -6.513 3.727 1.00 96.31 86 GLU A O 1
ATOM 699 N N . PRO A 1 87 ? 4.092 -5.381 2.539 1.00 96.94 87 PRO A N 1
ATOM 700 C CA . PRO A 1 87 ? 4.804 -4.918 3.729 1.00 96.94 87 PRO A CA 1
ATOM 701 C C . PRO A 1 87 ? 3.906 -4.114 4.677 1.00 96.94 87 PRO A C 1
ATOM 703 O O . PRO A 1 87 ? 3.935 -4.318 5.893 1.00 96.94 87 PRO A O 1
ATOM 706 N N . THR A 1 88 ? 3.066 -3.239 4.121 1.00 97.94 88 THR A N 1
ATOM 707 C CA . THR A 1 88 ? 2.142 -2.393 4.887 1.00 97.94 88 THR A CA 1
ATOM 708 C C . THR A 1 88 ? 1.019 -3.224 5.497 1.00 97.94 88 THR A C 1
ATOM 710 O O . THR A 1 88 ? 0.767 -3.128 6.700 1.00 97.94 88 THR A O 1
ATOM 713 N N . LEU A 1 89 ? 0.383 -4.092 4.705 1.00 97.88 89 LEU A N 1
ATOM 714 C CA . LEU A 1 89 ? -0.712 -4.946 5.178 1.00 97.88 89 LEU A CA 1
ATOM 715 C C . LEU A 1 89 ? -0.239 -5.944 6.239 1.00 97.88 89 LEU A C 1
ATOM 717 O O . LEU A 1 89 ? -0.911 -6.135 7.253 1.00 97.88 89 LEU A O 1
ATOM 721 N N . THR A 1 90 ? 0.941 -6.536 6.049 1.00 97.88 90 THR A N 1
ATOM 722 C CA . THR A 1 90 ? 1.572 -7.419 7.036 1.00 97.88 90 THR A CA 1
ATOM 723 C C . THR A 1 90 ? 1.815 -6.666 8.329 1.00 97.88 90 THR A C 1
ATOM 725 O O . THR A 1 90 ? 1.432 -7.145 9.396 1.00 97.88 90 THR A O 1
ATOM 728 N N . LYS A 1 91 ? 2.373 -5.451 8.253 1.00 97.56 91 LYS A N 1
ATOM 729 C CA . LYS A 1 91 ? 2.656 -4.671 9.455 1.00 97.56 91 LYS A CA 1
ATOM 730 C C . LYS A 1 91 ? 1.393 -4.288 10.221 1.00 97.56 91 LYS A C 1
ATOM 732 O O . LYS A 1 91 ? 1.386 -4.325 11.449 1.00 97.56 91 LYS A O 1
ATOM 737 N N . LEU A 1 92 ? 0.319 -3.947 9.515 1.00 97.44 92 LEU A N 1
ATOM 738 C CA . LEU A 1 92 ? -0.984 -3.680 10.121 1.00 97.44 92 LEU A CA 1
ATOM 739 C C . LEU A 1 92 ? -1.543 -4.927 10.824 1.00 97.44 92 LEU A C 1
ATOM 741 O O . LEU A 1 92 ? -1.940 -4.834 11.985 1.00 97.44 92 LEU A O 1
ATOM 745 N N . LYS A 1 93 ? -1.486 -6.101 10.180 1.00 97.06 93 LYS A N 1
ATOM 746 C CA . LYS A 1 93 ? -1.886 -7.382 10.791 1.00 97.06 93 LYS A CA 1
ATOM 747 C C . LYS A 1 93 ? -1.057 -7.690 12.050 1.00 97.06 93 LYS A C 1
ATOM 749 O O . LYS A 1 93 ? -1.623 -8.046 13.079 1.00 97.06 93 LYS A O 1
ATOM 754 N N . GLU A 1 94 ? 0.264 -7.484 12.017 1.00 97.25 94 GLU A N 1
ATOM 755 C CA . GLU A 1 94 ? 1.149 -7.652 13.188 1.00 97.25 94 GLU A CA 1
ATOM 756 C C . GLU A 1 94 ? 0.791 -6.726 14.362 1.00 97.25 94 GLU A C 1
ATOM 758 O O . GLU A 1 94 ? 1.010 -7.077 15.521 1.00 97.25 94 GLU A O 1
ATOM 763 N N . LEU A 1 95 ? 0.270 -5.532 14.072 1.00 95.69 95 LEU A N 1
ATOM 764 C CA . LEU A 1 95 ? -0.160 -4.554 15.073 1.00 95.69 95 LEU A CA 1
ATOM 765 C C . LEU A 1 95 ? -1.577 -4.822 15.610 1.00 95.69 95 LEU A C 1
ATOM 767 O O . LEU A 1 95 ? -2.020 -4.097 16.500 1.00 95.69 95 LEU A O 1
ATOM 771 N N . GLY A 1 96 ? -2.266 -5.849 15.104 1.00 96.69 96 GLY A N 1
ATOM 772 C CA . GLY A 1 96 ? -3.607 -6.244 15.538 1.00 96.69 96 GLY A CA 1
ATOM 773 C C . GLY A 1 96 ? -4.754 -5.612 14.747 1.00 96.69 96 GLY A C 1
ATOM 774 O O . GLY A 1 96 ? -5.895 -5.713 15.180 1.00 96.69 96 GLY A O 1
ATOM 775 N N . TYR A 1 97 ? -4.486 -4.971 13.606 1.00 97.50 97 TYR A N 1
ATOM 776 C CA . TYR A 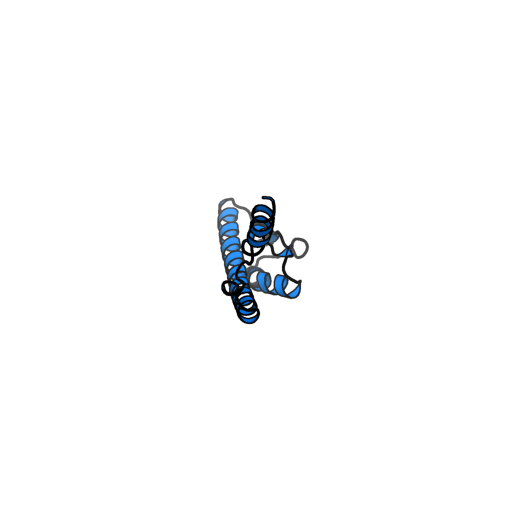1 97 ? -5.551 -4.462 12.738 1.00 97.50 97 TYR A CA 1
ATOM 777 C C . TYR A 1 97 ? -6.144 -5.577 11.869 1.00 97.50 97 TYR A C 1
ATOM 779 O O . TYR A 1 97 ? -5.428 -6.442 11.358 1.00 97.50 97 TYR A O 1
ATOM 787 N N . VAL A 1 98 ? -7.454 -5.506 11.640 1.00 97.75 98 VAL A N 1
ATOM 788 C CA . VAL A 1 98 ? -8.187 -6.374 10.714 1.00 97.75 98 VAL A CA 1
ATOM 789 C C . VAL A 1 98 ? -8.246 -5.697 9.347 1.00 97.75 98 VAL A C 1
ATOM 791 O O . VAL A 1 98 ? -8.732 -4.575 9.234 1.00 97.75 98 VAL A O 1
ATOM 794 N N . ILE A 1 99 ? -7.745 -6.364 8.305 1.00 97.75 99 ILE A N 1
ATOM 795 C CA . ILE A 1 99 ? -7.757 -5.846 6.928 1.00 97.75 99 ILE A CA 1
ATOM 796 C C . ILE A 1 99 ? -9.059 -6.244 6.230 1.00 97.75 99 ILE A C 1
ATOM 798 O O . ILE A 1 99 ? -9.466 -7.405 6.282 1.00 97.75 99 ILE A O 1
ATOM 802 N N . TYR A 1 100 ? -9.684 -5.300 5.528 1.00 96.94 100 TYR A N 1
ATOM 803 C CA . TYR A 1 100 ? -10.828 -5.574 4.664 1.00 96.94 100 TYR A CA 1
ATOM 804 C C . TYR A 1 100 ? -10.340 -6.081 3.310 1.00 96.94 100 TYR A C 1
ATOM 806 O O . TYR A 1 100 ? -10.095 -5.290 2.404 1.00 96.94 100 TYR A O 1
ATOM 814 N N . GLU A 1 101 ? -10.194 -7.396 3.163 1.00 94.19 101 GLU A N 1
ATOM 815 C CA . GLU A 1 101 ? -9.627 -7.977 1.934 1.00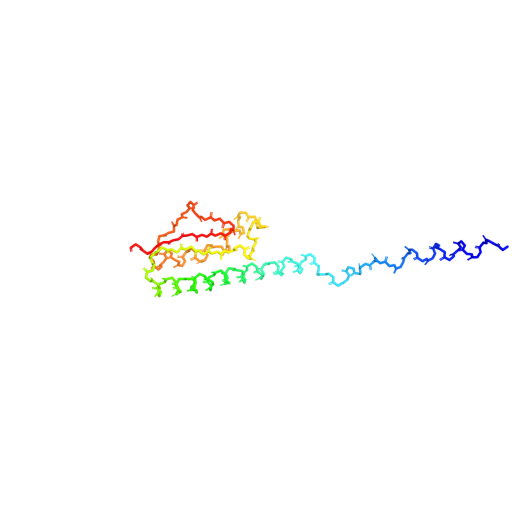 94.19 101 GLU A CA 1
ATOM 816 C C . GLU A 1 101 ? -10.478 -7.648 0.684 1.00 94.19 101 GLU A C 1
ATOM 818 O O . GLU A 1 101 ? -9.926 -7.476 -0.394 1.00 94.19 101 GLU A O 1
ATOM 823 N N . ASP A 1 102 ? -11.795 -7.449 0.838 1.00 94.62 102 ASP A N 1
ATOM 824 C CA . ASP A 1 102 ? -12.714 -7.014 -0.237 1.00 94.62 102 ASP A CA 1
ATOM 825 C C . ASP A 1 102 ? -12.561 -5.529 -0.626 1.00 94.62 102 ASP A C 1
ATOM 827 O O . ASP A 1 102 ? -13.024 -5.100 -1.677 1.00 94.62 102 ASP A O 1
ATOM 831 N N . HIS A 1 103 ? -11.897 -4.725 0.208 1.00 94.19 103 HIS A N 1
ATOM 832 C CA . HIS A 1 103 ? -11.682 -3.299 -0.040 1.00 94.19 103 HIS A CA 1
ATOM 833 C C . HIS A 1 103 ? -10.238 -2.977 -0.442 1.00 94.19 103 HIS A C 1
ATOM 835 O O . HIS A 1 103 ? -9.857 -1.812 -0.389 1.00 94.19 103 HIS A O 1
ATOM 841 N N . ILE A 1 104 ? -9.420 -3.970 -0.807 1.00 96.94 104 ILE A N 1
ATOM 842 C CA . ILE A 1 104 ? -8.079 -3.739 -1.361 1.00 96.94 104 ILE A CA 1
ATOM 843 C C . ILE A 1 104 ? -8.208 -3.485 -2.867 1.00 96.94 104 ILE A C 1
ATOM 845 O O . ILE A 1 104 ? -8.758 -4.300 -3.603 1.00 96.94 104 ILE A O 1
ATOM 849 N N . SER A 1 105 ? -7.691 -2.349 -3.328 1.00 96.31 105 SER A N 1
ATOM 850 C CA . SER A 1 105 ? -7.731 -1.913 -4.726 1.00 96.31 105 SER A CA 1
ATOM 851 C C . SER A 1 105 ? -6.477 -1.113 -5.092 1.00 96.31 105 SER A C 1
ATOM 853 O O . SER A 1 105 ? -5.698 -0.739 -4.216 1.00 96.31 105 SER A O 1
ATOM 855 N N . ALA A 1 106 ? -6.303 -0.821 -6.384 1.00 95.81 106 ALA A N 1
ATOM 856 C CA . ALA A 1 106 ? -5.227 0.041 -6.880 1.00 95.81 106 ALA A CA 1
ATOM 857 C C . ALA A 1 106 ? -5.254 1.459 -6.285 1.00 95.81 106 ALA A C 1
ATOM 859 O O . ALA A 1 106 ? -4.202 2.070 -6.116 1.00 95.81 106 ALA A O 1
ATOM 860 N N . ASP A 1 107 ? -6.442 1.950 -5.928 1.00 97.12 107 ASP A N 1
ATOM 861 C CA . ASP A 1 107 ? -6.641 3.315 -5.444 1.00 9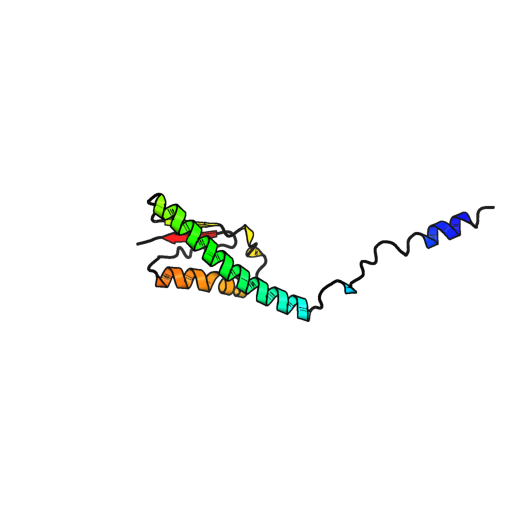7.12 107 ASP A CA 1
ATOM 862 C C . ASP A 1 107 ? -6.704 3.417 -3.922 1.00 97.12 107 ASP A C 1
ATOM 864 O O . ASP A 1 107 ? -6.471 4.485 -3.361 1.00 97.12 107 ASP A O 1
ATOM 868 N N . SER A 1 108 ? -7.073 2.339 -3.228 1.00 97.12 108 SER A N 1
ATOM 869 C CA . SER A 1 108 ? -7.279 2.386 -1.781 1.00 97.12 108 SER A CA 1
ATOM 870 C C . SER A 1 108 ? -7.301 1.015 -1.117 1.00 97.12 108 SER A C 1
ATOM 872 O O . SER A 1 108 ? -7.573 -0.001 -1.757 1.00 97.12 108 SER A O 1
ATOM 874 N N . PHE A 1 109 ? -7.074 1.002 0.196 1.00 98.00 109 PHE A N 1
ATOM 875 C CA . PHE A 1 109 ? -7.357 -0.149 1.052 1.00 98.00 109 PHE A CA 1
ATOM 876 C C . PHE A 1 109 ? -7.919 0.280 2.410 1.00 98.00 109 PHE A C 1
ATOM 878 O O . PHE A 1 109 ? -7.705 1.408 2.867 1.00 98.00 109 PHE A O 1
ATOM 885 N N . GLY A 1 110 ? -8.651 -0.622 3.069 1.00 97.31 110 GLY A N 1
ATOM 886 C CA . GLY A 1 110 ? -9.289 -0.352 4.356 1.00 97.31 110 GLY A CA 1
ATOM 887 C C . GLY A 1 110 ? -8.975 -1.386 5.436 1.00 97.31 110 GLY A C 1
ATOM 888 O O . GLY A 1 110 ? -8.696 -2.550 5.149 1.00 97.31 110 GLY A O 1
ATOM 889 N N . PHE A 1 111 ? -9.017 -0.943 6.691 1.00 97.88 111 PHE A N 1
ATOM 890 C CA . PHE A 1 111 ? -8.770 -1.773 7.872 1.00 97.88 111 PHE A CA 1
ATOM 891 C C . PHE A 1 111 ? -9.421 -1.181 9.134 1.00 97.88 111 PHE A C 1
ATOM 893 O O . PHE A 1 111 ? -9.806 -0.008 9.153 1.00 97.88 111 PHE A O 1
ATOM 900 N N . GLU A 1 112 ? -9.538 -1.963 10.208 1.00 97.06 112 GLU A N 1
ATOM 901 C CA . GLU A 1 112 ? -10.028 -1.489 11.510 1.00 97.06 112 GLU A CA 1
ATOM 902 C C . GLU A 1 112 ? -9.253 -2.027 12.711 1.00 97.06 112 GLU A C 1
ATOM 904 O O . GLU A 1 112 ? -8.576 -3.051 12.635 1.00 97.06 112 GLU A O 1
ATOM 909 N N . ALA A 1 113 ? -9.324 -1.276 13.811 1.00 93.69 113 ALA A N 1
ATOM 910 C CA . ALA A 1 113 ? -8.913 -1.728 15.132 1.00 93.69 113 ALA A CA 1
ATOM 911 C C . ALA A 1 113 ? -10.104 -2.441 15.787 1.00 93.69 113 ALA A C 1
ATOM 913 O O . ALA A 1 113 ? -11.095 -1.779 16.112 1.00 93.69 113 ALA A O 1
ATOM 914 N N . GLU A 1 114 ? -10.001 -3.763 15.937 1.00 76.00 114 GLU A N 1
ATOM 915 C CA . GLU A 1 114 ? -10.981 -4.613 16.634 1.00 76.00 114 GLU A CA 1
ATOM 916 C C . GLU A 1 114 ? -10.672 -4.727 18.136 1.00 76.00 114 GLU A C 1
ATOM 918 O O . GLU A 1 114 ? -9.476 -4.829 18.499 1.00 76.00 114 GLU A O 1
#

Organism: NCBI:txid579748

Secondary structure (DSSP, 8-state):
--SHHHHHHHTSSSSS----GGGSPPHHHHHHHHHHHHHHHHHHHHHHHHHHHHHHHHTT--EEEEE-GGG-GGGS-HHHHHHHHHHHHHHHHHTTEEE-GGG--SSEEEEEE-

InterPro domains:
  IPR013321 Arc-type ribbon-helix-helix [G3DSA:1.10.1220.10] (1-70)

pLDDT: mean 86.48, std 17.72, range [44.66, 98.06]

Radius of gyration: 24.67 Å; chains: 1; bounding box: 34×41×79 Å

Sequence (114 aa):
MNAEIIGRLSASFDDDDKQDLSDFPTAEEVKNIARVVKQKIAEAIYDLTLETLRKQIKLGHTRFFVDVSEFQLELLDDAEFDRVLEPTLTKLKELGYVIYEDHISADSFGFEAE

Foldseek 3Di:
DPPVVVVVVVVPPPPPPPPPCVPPDDPVVVVVVVVVVLQVLLVVQLVQQVVQVVVCVVVVDFKGKGFSVVVQLVPDDPVSSCVSCVVNVVVCVVVQKAWPPVQDDSTMTMIGRD